Protein AF-B7ANH7-F1 (afdb_monomer_lite)

Radius of gyration: 17.54 Å; chains: 1; bounding box: 46×26×44 Å

Sequence (144 aa):
MNGEVIKFWIEEYLQAKTIQTHNNFFVRFENTVSGIKIYDCMIKMVKKMKEDNELDYRMFHALYEHKSIMVKRVEELMNQGLISSDEVLVSEAEEMEKISDICRMMVLKYNILPRDDMLEELERNLLELKDKEIIFLTKLRDKL

Organism: NCBI:txid483218

Foldseek 3Di:
DDVVVVVVVVVCVVVVPDPLPDQDPVHGSVPDDDDLCVLVVVLVQLVVCVPVQADDLVSLVVQLVVLVVVLVVVVVCCVVVVFPDDVPLSVLSVVLSVLSVVLSVLNVVCSVPNDPVSSVVSNVSSVVSSVSVVVSVVVVVVRD

pLDDT: mean 85.06, std 14.78, range [46.59, 98.62]

Structure (mmCIF, N/CA/C/O backbone):
data_AF-B7ANH7-F1
#
_entry.id   AF-B7ANH7-F1
#
loop_
_atom_site.group_PDB
_atom_site.id
_atom_site.type_symbol
_atom_site.label_atom_id
_atom_site.label_alt_id
_atom_site.label_comp_id
_atom_site.label_asym_id
_atom_site.label_entity_id
_atom_site.label_seq_id
_atom_site.pdbx_PDB_ins_code
_atom_site.Cartn_x
_atom_site.Cartn_y
_atom_site.Cartn_z
_atom_site.occupancy
_atom_site.B_iso_or_equiv
_atom_site.auth_seq_id
_atom_site.auth_comp_id
_atom_site.auth_asym_id
_atom_site.auth_atom_id
_atom_site.pdbx_PDB_model_num
ATOM 1 N N . MET A 1 1 ? -24.105 15.804 -19.018 1.00 53.94 1 MET A N 1
ATOM 2 C CA . MET A 1 1 ? -23.545 15.131 -17.826 1.00 53.94 1 MET A CA 1
ATOM 3 C C . MET A 1 1 ? -24.604 15.218 -16.733 1.00 53.94 1 MET A C 1
ATOM 5 O O . MET A 1 1 ? -25.057 16.323 -16.469 1.00 53.94 1 MET A O 1
ATOM 9 N N . ASN A 1 2 ? -25.118 14.088 -16.239 1.00 69.38 2 ASN A N 1
ATOM 10 C CA . ASN A 1 2 ? -26.318 14.055 -15.390 1.00 69.38 2 ASN A CA 1
ATOM 11 C C . ASN A 1 2 ? -25.975 14.482 -13.946 1.00 69.38 2 ASN A C 1
ATOM 13 O O . ASN A 1 2 ? -25.117 13.867 -13.317 1.00 69.38 2 ASN A O 1
ATOM 17 N N . GLY A 1 3 ? -26.618 15.539 -13.439 1.00 68.94 3 GLY A N 1
ATOM 18 C CA . GLY A 1 3 ? -26.343 16.102 -12.110 1.00 68.94 3 GLY A CA 1
ATOM 19 C C . GLY A 1 3 ? -26.627 15.137 -10.957 1.00 68.94 3 GLY A C 1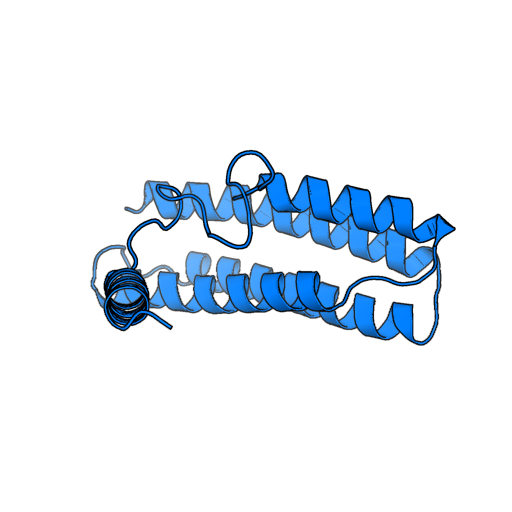
ATOM 20 O O . GLY A 1 3 ? -25.951 15.195 -9.933 1.00 68.94 3 GLY A O 1
ATOM 21 N N . GLU A 1 4 ? -27.549 14.191 -11.145 1.00 65.12 4 GLU A N 1
ATOM 22 C CA . GLU A 1 4 ? -27.843 13.157 -10.146 1.00 65.12 4 GLU A CA 1
ATOM 23 C C . GLU A 1 4 ? -26.668 12.199 -9.935 1.00 65.12 4 GLU A C 1
ATOM 25 O O . GLU A 1 4 ? -26.388 11.800 -8.809 1.00 65.12 4 GLU A O 1
ATOM 30 N N . VAL A 1 5 ? -25.916 11.900 -11.000 1.00 58.41 5 VAL A N 1
ATOM 31 C CA . VAL A 1 5 ? -24.729 11.038 -10.925 1.00 58.41 5 VAL A CA 1
ATOM 32 C C . VAL A 1 5 ? -23.632 11.719 -10.108 1.00 58.41 5 VAL A C 1
ATOM 34 O O . VAL A 1 5 ? -22.997 11.082 -9.278 1.00 58.41 5 VAL A O 1
ATOM 37 N N . ILE A 1 6 ? -23.433 13.026 -10.293 1.00 64.25 6 ILE A N 1
ATOM 38 C CA . ILE A 1 6 ? -22.434 13.797 -9.535 1.00 64.25 6 ILE A CA 1
ATOM 39 C C . ILE A 1 6 ? -22.807 13.844 -8.050 1.00 64.25 6 ILE A C 1
ATOM 41 O O . ILE A 1 6 ? -21.950 13.621 -7.198 1.00 64.25 6 ILE A O 1
ATOM 45 N N . LYS A 1 7 ? -24.085 14.090 -7.739 1.00 66.62 7 LYS A N 1
ATOM 46 C CA . LYS A 1 7 ? -24.579 14.119 -6.359 1.00 66.62 7 LYS A CA 1
ATOM 47 C C . LYS A 1 7 ? -24.407 12.764 -5.666 1.00 66.62 7 LYS A C 1
ATOM 49 O O . LYS A 1 7 ? -23.910 12.730 -4.547 1.00 66.62 7 LYS A O 1
ATOM 54 N N . PHE A 1 8 ? -24.724 11.673 -6.364 1.00 71.88 8 PHE A N 1
ATOM 55 C CA . PHE A 1 8 ? -24.503 10.309 -5.884 1.00 71.88 8 PHE A CA 1
ATOM 56 C C . PHE A 1 8 ? -23.033 10.061 -5.509 1.00 71.88 8 PHE A C 1
ATOM 58 O O . PHE A 1 8 ? -22.752 9.625 -4.398 1.00 71.88 8 PHE A O 1
ATOM 65 N N . TRP A 1 9 ? -22.080 10.410 -6.382 1.00 55.25 9 TRP A N 1
ATOM 66 C CA . TRP A 1 9 ? -20.653 10.209 -6.093 1.00 55.25 9 TRP A CA 1
ATOM 67 C C . TRP A 1 9 ? -20.151 11.045 -4.911 1.00 55.25 9 TRP A C 1
ATOM 69 O O . TRP A 1 9 ? -19.315 10.571 -4.144 1.00 55.25 9 TRP A O 1
ATOM 79 N N . ILE A 1 10 ? -20.664 12.268 -4.741 1.00 64.44 10 ILE A N 1
ATOM 80 C CA . ILE A 1 10 ? -20.334 13.121 -3.590 1.00 64.44 10 ILE A CA 1
ATOM 81 C C . ILE A 1 10 ? -20.897 12.522 -2.295 1.00 64.44 10 ILE A C 1
ATOM 83 O O . ILE A 1 10 ? -20.194 12.495 -1.289 1.00 64.44 10 ILE A O 1
ATOM 87 N N . GLU A 1 11 ? -22.133 12.022 -2.305 1.00 66.62 11 GLU A N 1
ATOM 88 C CA . GLU A 1 11 ? -22.762 11.409 -1.128 1.00 66.62 11 GLU A CA 1
ATOM 89 C C . GLU A 1 11 ? -22.072 10.104 -0.715 1.00 66.62 11 GLU A C 1
ATOM 91 O O . GLU A 1 11 ? -21.786 9.921 0.468 1.00 66.62 11 GLU A O 1
ATOM 96 N N . GLU A 1 12 ? -21.725 9.237 -1.667 1.00 63.59 12 GLU A N 1
ATOM 97 C CA . GLU A 1 12 ? -20.989 7.997 -1.387 1.00 63.59 12 GLU A CA 1
ATOM 98 C C . GLU A 1 12 ? -19.580 8.283 -0.844 1.00 63.59 12 GLU A C 1
ATOM 100 O O . GLU A 1 12 ? -19.133 7.624 0.099 1.00 63.59 12 GLU A O 1
ATOM 105 N N . TYR A 1 13 ? -18.909 9.311 -1.380 1.00 59.91 13 TYR A N 1
ATOM 106 C CA . TYR A 1 13 ? -17.612 9.773 -0.883 1.00 59.91 13 TYR A CA 1
ATOM 107 C C . TYR A 1 13 ? -17.711 10.336 0.543 1.00 59.91 13 TYR A C 1
ATOM 109 O O . TYR A 1 13 ? -16.923 9.955 1.407 1.00 59.91 13 TYR A O 1
ATOM 117 N N . LEU A 1 14 ? -18.700 11.197 0.814 1.00 56.19 14 LEU A N 1
ATOM 118 C CA . LEU A 1 14 ? -18.937 11.782 2.141 1.00 56.19 14 LEU A CA 1
ATOM 119 C C . LEU A 1 14 ? -19.305 10.732 3.195 1.00 56.19 14 LEU A C 1
ATOM 121 O O . LEU A 1 14 ? -18.962 10.893 4.362 1.00 56.19 14 LEU A O 1
ATOM 125 N N . GLN A 1 15 ? -20.011 9.672 2.799 1.00 64.50 15 GLN A N 1
ATOM 126 C CA . GLN A 1 15 ? -20.487 8.629 3.711 1.00 64.50 15 GLN A CA 1
ATOM 127 C C . GLN A 1 15 ? -19.526 7.442 3.829 1.00 64.50 15 GLN A C 1
ATOM 129 O O . GLN A 1 15 ? -19.839 6.487 4.538 1.00 64.50 15 GLN A O 1
ATOM 134 N N . ALA A 1 16 ? -18.382 7.483 3.133 1.00 46.59 16 ALA A N 1
ATOM 135 C CA . ALA A 1 16 ? -17.405 6.397 3.071 1.00 46.59 16 ALA A CA 1
ATOM 136 C C . ALA A 1 16 ? -18.045 5.021 2.783 1.00 46.59 16 ALA A C 1
ATOM 138 O O . ALA A 1 16 ? -17.580 3.984 3.264 1.00 46.59 16 ALA A O 1
ATOM 139 N N . LYS A 1 17 ? -19.137 5.007 2.010 1.00 52.62 17 LYS A N 1
ATOM 140 C CA . LYS A 1 17 ? -19.850 3.780 1.659 1.00 52.62 17 LYS A CA 1
ATOM 141 C C . LYS A 1 17 ? -19.028 2.978 0.657 1.00 52.62 17 LYS A C 1
ATOM 143 O O . LYS A 1 17 ? -18.311 3.522 -0.182 1.00 52.62 17 LYS A O 1
ATOM 148 N N . THR A 1 18 ? -19.084 1.652 0.782 1.00 53.22 18 THR A N 1
ATOM 149 C CA . THR A 1 18 ? -18.334 0.757 -0.104 1.00 53.22 18 THR A CA 1
ATOM 150 C C . THR A 1 18 ? -18.814 0.927 -1.540 1.00 53.22 18 THR A C 1
ATOM 152 O O . THR A 1 18 ? -19.945 0.610 -1.885 1.00 53.22 18 THR A O 1
ATOM 155 N N . ILE A 1 19 ? -17.892 1.356 -2.393 1.00 52.88 19 ILE A N 1
ATOM 156 C CA . ILE A 1 19 ? -18.110 1.610 -3.820 1.00 52.88 19 ILE A CA 1
ATOM 157 C C . ILE A 1 19 ? -18.199 0.314 -4.653 1.00 52.88 19 ILE A C 1
ATOM 159 O O . ILE A 1 19 ? -18.424 0.356 -5.860 1.00 52.88 19 ILE A O 1
ATOM 163 N N . GLN A 1 20 ? -18.001 -0.855 -4.028 1.00 54.00 20 GLN A N 1
ATOM 164 C CA . GLN A 1 20 ? -17.934 -2.164 -4.696 1.00 54.00 20 GLN A CA 1
ATOM 165 C C . GLN A 1 20 ? -19.304 -2.740 -5.097 1.00 54.00 20 GLN A C 1
ATOM 167 O O . GLN A 1 20 ? -19.363 -3.840 -5.636 1.00 54.00 20 GLN A O 1
ATOM 172 N N . THR A 1 21 ? -20.410 -2.036 -4.856 1.00 52.88 21 THR A N 1
ATOM 173 C CA . THR A 1 21 ? -21.760 -2.517 -5.201 1.00 52.88 21 THR A CA 1
ATOM 174 C C . THR A 1 21 ? -22.218 -2.121 -6.605 1.00 52.88 21 THR A C 1
ATOM 176 O O . THR A 1 21 ? -23.231 -2.642 -7.076 1.00 52.88 21 THR A O 1
ATOM 179 N N . HIS A 1 22 ? -21.499 -1.231 -7.300 1.00 53.72 22 HIS A N 1
ATOM 180 C CA . HIS A 1 22 ? -21.950 -0.677 -8.578 1.00 53.72 22 HIS A CA 1
ATOM 181 C C . HIS A 1 22 ? -20.860 -0.714 -9.654 1.00 53.72 22 HIS A C 1
ATOM 183 O O . HIS A 1 22 ? -19.737 -0.260 -9.448 1.00 53.72 22 HIS A O 1
ATOM 189 N N . ASN A 1 23 ? -21.212 -1.230 -10.837 1.00 51.41 23 ASN A N 1
ATOM 190 C CA . ASN A 1 23 ? -20.380 -1.106 -12.032 1.00 51.41 23 ASN A CA 1
ATOM 191 C C . ASN A 1 23 ? -20.120 0.380 -12.311 1.00 51.41 23 ASN A C 1
ATOM 193 O O . ASN A 1 23 ? -21.058 1.148 -12.528 1.00 51.41 23 ASN A O 1
ATOM 197 N N . ASN A 1 24 ? -18.851 0.783 -12.332 1.00 54.81 24 ASN A N 1
ATOM 198 C CA . ASN A 1 24 ? -18.480 2.110 -12.797 1.00 54.81 24 ASN A CA 1
ATOM 199 C C . ASN A 1 24 ? -18.652 2.141 -14.326 1.00 54.81 24 ASN A C 1
ATOM 201 O O . ASN A 1 24 ? -18.264 1.196 -15.012 1.00 54.81 24 ASN A O 1
ATOM 205 N N . PHE A 1 25 ? -19.205 3.225 -14.878 1.00 55.00 25 PHE A N 1
ATOM 206 C CA . PHE A 1 25 ? -19.332 3.420 -16.329 1.00 55.00 25 PHE A CA 1
ATOM 207 C C . PHE A 1 25 ? -18.006 3.182 -17.076 1.00 55.00 25 PHE A C 1
ATOM 209 O O . PHE A 1 25 ? -18.006 2.686 -18.200 1.00 55.00 25 PHE A O 1
ATOM 216 N N . PHE A 1 26 ? -16.879 3.496 -16.433 1.00 55.78 26 PHE A N 1
ATOM 217 C CA . PHE A 1 26 ? -15.543 3.358 -17.006 1.00 55.78 26 PHE A CA 1
ATOM 218 C C . PHE A 1 26 ? -14.892 1.990 -16.764 1.00 55.78 26 PHE A C 1
ATOM 220 O O . PHE A 1 26 ? -13.965 1.632 -17.487 1.00 55.78 26 PHE A O 1
ATOM 227 N N . VAL A 1 27 ? -15.346 1.219 -15.769 1.00 57.53 27 VAL A N 1
ATOM 228 C CA . VAL A 1 27 ? -14.707 -0.047 -15.383 1.00 57.53 27 VAL A CA 1
ATOM 229 C C . VAL A 1 27 ? -15.760 -1.054 -14.929 1.00 57.53 27 VAL A C 1
ATOM 231 O O . VAL A 1 27 ? -16.420 -0.871 -13.905 1.00 57.53 27 VAL A O 1
ATOM 234 N N . ARG A 1 28 ? -15.888 -2.156 -15.678 1.00 59.59 28 ARG A N 1
ATOM 235 C CA . ARG A 1 28 ? -16.695 -3.305 -15.248 1.00 59.59 28 ARG A CA 1
ATOM 236 C C . ARG A 1 28 ? -16.054 -3.928 -14.017 1.00 59.59 28 ARG A C 1
ATOM 238 O O . ARG A 1 28 ? -14.880 -4.292 -14.065 1.00 59.59 28 ARG A O 1
ATOM 245 N N . PHE A 1 29 ? -16.838 -4.092 -12.957 1.00 61.62 29 PHE A N 1
ATOM 246 C CA . PHE A 1 29 ? -16.385 -4.644 -11.680 1.00 61.62 29 PHE A CA 1
ATOM 247 C C . PHE A 1 29 ? -15.710 -6.014 -11.842 1.00 61.62 29 PHE A C 1
ATOM 249 O O . PHE A 1 29 ? -14.689 -6.289 -11.216 1.00 61.62 29 PHE A O 1
ATOM 256 N N . GLU A 1 30 ? -16.230 -6.826 -12.763 1.00 66.75 30 GLU A N 1
ATOM 257 C CA . GLU A 1 30 ? -15.739 -8.163 -13.122 1.00 66.75 30 GLU A CA 1
ATOM 258 C C . GLU A 1 30 ? -14.251 -8.184 -13.520 1.00 66.75 30 GLU A C 1
ATOM 260 O O . GLU A 1 30 ? -13.584 -9.201 -13.357 1.00 66.75 30 GLU A O 1
ATOM 265 N N . ASN A 1 31 ? -13.720 -7.054 -14.000 1.00 71.06 31 ASN A N 1
ATOM 266 C CA . ASN A 1 31 ? -12.331 -6.916 -14.441 1.00 71.06 31 ASN A CA 1
ATOM 267 C C . ASN A 1 31 ? -11.443 -6.184 -13.424 1.00 71.06 31 ASN A C 1
ATOM 269 O O . ASN A 1 31 ? -10.330 -5.780 -13.761 1.00 71.06 31 ASN A O 1
ATOM 273 N N . THR A 1 32 ? -11.925 -5.972 -12.199 1.00 72.50 32 THR A N 1
ATOM 274 C CA . THR A 1 32 ? -11.177 -5.259 -11.159 1.00 72.50 32 THR A CA 1
ATOM 275 C C . THR A 1 32 ? -10.602 -6.201 -10.118 1.00 72.50 32 THR A C 1
ATOM 277 O O . THR A 1 32 ? -11.162 -7.247 -9.797 1.00 72.50 32 THR A O 1
ATOM 280 N N . VAL A 1 33 ? -9.459 -5.803 -9.567 1.00 78.06 33 VAL A N 1
ATOM 281 C CA . VAL A 1 33 ? -8.832 -6.463 -8.424 1.00 78.06 33 VAL A CA 1
ATOM 282 C C . VAL A 1 33 ? -8.814 -5.470 -7.270 1.00 78.06 33 VAL A C 1
ATOM 284 O O . VAL A 1 33 ? -8.607 -4.277 -7.472 1.00 78.06 33 VAL A O 1
ATOM 287 N N . SER A 1 34 ? -9.098 -5.940 -6.058 1.00 77.88 34 SER A N 1
ATOM 288 C CA . SER A 1 34 ? -9.225 -5.100 -4.861 1.00 77.88 34 SER A CA 1
ATOM 289 C C . SER A 1 34 ? -8.624 -5.778 -3.631 1.00 77.88 34 SER A C 1
ATOM 291 O O . SER A 1 34 ? -8.428 -6.998 -3.608 1.00 77.88 34 SER A O 1
ATOM 293 N N . GLY A 1 35 ? -8.351 -4.977 -2.600 1.00 83.88 35 GLY A N 1
ATOM 294 C CA . GLY A 1 35 ? -7.749 -5.435 -1.347 1.00 83.88 35 GLY A CA 1
ATOM 295 C C . GLY A 1 35 ? -6.337 -5.989 -1.548 1.00 83.88 35 GLY A C 1
ATOM 296 O O . GLY A 1 35 ? -5.622 -5.578 -2.454 1.00 83.88 35 GLY A O 1
ATOM 297 N N . ILE A 1 36 ? -5.947 -6.982 -0.748 1.00 89.50 36 ILE A N 1
ATOM 298 C CA . ILE A 1 36 ? -4.589 -7.563 -0.755 1.00 89.50 36 ILE A CA 1
ATOM 299 C C . ILE A 1 36 ? -4.186 -8.176 -2.112 1.00 89.50 36 ILE A C 1
ATOM 301 O O . ILE A 1 36 ? -3.003 -8.315 -2.416 1.00 89.50 36 ILE A O 1
ATOM 305 N N . LYS A 1 37 ? -5.145 -8.514 -2.979 1.00 87.69 37 LYS A N 1
ATOM 306 C CA . LYS A 1 37 ? -4.845 -9.075 -4.306 1.00 87.69 37 LYS A CA 1
ATOM 307 C C . LYS A 1 37 ? -4.206 -8.060 -5.263 1.00 87.69 37 LYS A C 1
ATOM 309 O O . LYS A 1 37 ? -3.636 -8.479 -6.268 1.00 87.69 37 LYS A O 1
ATOM 314 N N . ILE A 1 38 ? -4.261 -6.753 -4.972 1.00 90.88 38 ILE A N 1
ATOM 315 C CA . ILE A 1 38 ? -3.627 -5.734 -5.828 1.00 90.88 38 ILE A CA 1
ATOM 316 C C . ILE A 1 38 ? -2.112 -5.939 -5.928 1.00 90.88 38 ILE A C 1
ATOM 318 O O . ILE A 1 38 ? -1.550 -5.760 -7.005 1.00 90.88 38 ILE A O 1
ATOM 322 N N . TYR A 1 39 ? -1.462 -6.394 -4.851 1.00 94.12 39 TYR A N 1
ATOM 323 C CA . TYR A 1 39 ? -0.019 -6.635 -4.841 1.00 94.12 39 TYR A CA 1
ATOM 324 C C . TYR A 1 39 ? 0.377 -7.710 -5.848 1.00 94.12 39 TYR A C 1
ATOM 326 O O . TYR A 1 39 ? 1.377 -7.557 -6.540 1.00 94.12 39 TYR A O 1
ATOM 334 N N . ASP A 1 40 ? -0.442 -8.753 -6.013 1.00 92.69 40 ASP A N 1
ATOM 335 C CA . ASP A 1 40 ? -0.178 -9.809 -6.994 1.00 92.69 40 ASP A CA 1
ATOM 336 C C . ASP A 1 40 ? -0.223 -9.260 -8.426 1.00 92.69 40 ASP A C 1
ATOM 338 O O . ASP A 1 40 ? 0.575 -9.656 -9.276 1.00 92.69 40 ASP A O 1
ATOM 342 N N . CYS A 1 41 ? -1.135 -8.323 -8.702 1.00 91.56 41 CYS A N 1
ATOM 343 C CA . CYS A 1 41 ? -1.203 -7.624 -9.984 1.00 91.56 41 CYS A CA 1
ATOM 344 C C . CYS A 1 41 ? 0.000 -6.699 -10.195 1.00 91.56 41 CYS A C 1
ATOM 346 O O . CYS A 1 41 ? 0.596 -6.722 -11.271 1.00 91.56 41 CYS A O 1
ATOM 348 N N . MET A 1 42 ? 0.392 -5.935 -9.173 1.00 93.81 42 MET A N 1
ATOM 349 C CA . MET A 1 42 ? 1.549 -5.039 -9.245 1.00 93.81 42 MET A CA 1
ATOM 350 C C . MET A 1 42 ? 2.854 -5.815 -9.448 1.00 93.81 42 MET A C 1
ATOM 352 O O . MET A 1 42 ? 3.642 -5.460 -10.317 1.00 93.81 42 MET A O 1
ATOM 356 N N . ILE A 1 43 ? 3.055 -6.925 -8.733 1.00 94.81 43 ILE A N 1
ATOM 357 C CA . ILE A 1 43 ? 4.231 -7.792 -8.892 1.00 94.81 43 ILE A CA 1
ATOM 358 C C . ILE A 1 43 ? 4.266 -8.412 -10.293 1.00 94.81 43 ILE A C 1
ATOM 360 O O . ILE A 1 43 ? 5.315 -8.432 -10.935 1.00 94.81 43 ILE A O 1
ATOM 364 N N . LYS A 1 44 ? 3.123 -8.887 -10.812 1.00 92.25 44 LYS A N 1
ATOM 365 C CA . LYS A 1 44 ? 3.036 -9.393 -12.194 1.00 92.25 44 LYS A CA 1
ATOM 366 C C . LYS A 1 44 ? 3.411 -8.325 -13.217 1.00 92.25 44 LYS A C 1
ATOM 368 O O . LYS A 1 44 ? 4.112 -8.639 -14.176 1.00 92.25 44 LYS A O 1
ATOM 373 N N . MET A 1 45 ? 2.973 -7.084 -13.010 1.00 90.31 45 MET A N 1
ATOM 374 C CA . MET A 1 45 ? 3.373 -5.963 -13.855 1.00 90.31 45 MET A CA 1
ATOM 375 C C . MET A 1 45 ? 4.883 -5.735 -13.774 1.00 90.31 45 MET A C 1
ATOM 377 O O . MET A 1 45 ? 5.531 -5.763 -14.811 1.00 90.31 45 MET A O 1
ATOM 381 N N . VAL A 1 46 ? 5.458 -5.590 -12.574 1.00 92.38 46 VAL A N 1
ATOM 382 C CA . VAL A 1 46 ? 6.909 -5.389 -12.387 1.00 92.38 46 VAL A CA 1
ATOM 383 C C . VAL A 1 46 ? 7.722 -6.473 -13.102 1.00 92.38 46 VAL A C 1
ATOM 385 O O . VAL A 1 46 ? 8.688 -6.159 -13.792 1.00 92.38 46 VAL A O 1
ATOM 388 N N . LYS A 1 47 ? 7.286 -7.737 -13.028 1.00 89.94 47 LYS A N 1
ATOM 389 C CA . LYS A 1 47 ? 7.923 -8.856 -13.742 1.00 89.94 47 LYS A CA 1
ATOM 390 C C . LYS A 1 47 ? 7.848 -8.729 -15.256 1.00 89.94 47 LYS A C 1
ATOM 392 O O . LYS A 1 47 ? 8.847 -8.975 -15.920 1.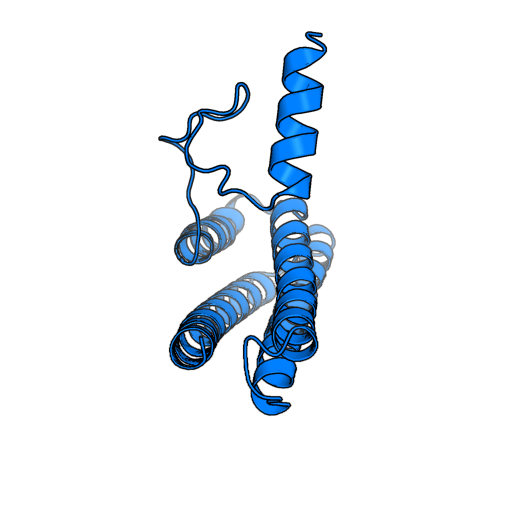00 89.94 47 LYS A O 1
ATOM 397 N N . LYS A 1 48 ? 6.689 -8.344 -15.795 1.00 86.81 48 LYS A N 1
ATOM 398 C CA . LYS A 1 48 ? 6.506 -8.147 -17.238 1.00 86.81 48 LYS A CA 1
ATOM 399 C C . LYS A 1 48 ? 7.375 -7.001 -17.769 1.00 86.81 48 LYS A C 1
ATOM 401 O O . LYS A 1 48 ? 7.857 -7.046 -18.891 1.00 86.81 48 LYS A O 1
ATOM 406 N N . MET A 1 49 ? 7.617 -5.982 -16.951 1.00 80.31 49 MET A N 1
ATOM 407 C CA . MET A 1 49 ? 8.302 -4.759 -17.384 1.00 80.31 49 MET A CA 1
ATOM 408 C C . MET A 1 49 ? 9.816 -4.945 -17.537 1.00 80.31 49 MET A C 1
ATOM 410 O O . MET A 1 49 ? 10.453 -4.098 -18.154 1.00 80.31 49 MET A O 1
ATOM 414 N N . LYS A 1 50 ? 10.365 -6.091 -17.096 1.00 72.56 50 LYS A N 1
ATOM 415 C CA . LYS A 1 50 ? 11.705 -6.555 -17.496 1.00 72.56 50 LYS A CA 1
ATOM 416 C C . LYS A 1 50 ? 11.865 -6.650 -19.024 1.00 72.56 50 LYS A C 1
ATOM 418 O O . LYS A 1 50 ? 12.986 -6.622 -19.512 1.00 72.56 50 LYS A O 1
ATOM 423 N N . GLU A 1 51 ? 10.763 -6.766 -19.769 1.00 73.38 51 GLU A N 1
ATOM 424 C CA . GLU A 1 51 ? 10.761 -6.866 -21.234 1.00 73.38 51 GLU A CA 1
ATOM 425 C C . GLU A 1 51 ? 10.460 -5.517 -21.923 1.00 73.38 51 GLU A C 1
ATOM 427 O O . GLU A 1 51 ? 11.037 -5.220 -22.967 1.00 73.38 51 GLU A O 1
ATOM 432 N N . ASP A 1 52 ? 9.599 -4.685 -21.321 1.00 74.19 52 ASP A N 1
ATOM 433 C CA . ASP A 1 52 ? 8.991 -3.494 -21.948 1.00 74.19 52 ASP A CA 1
ATOM 434 C C . ASP A 1 52 ? 9.595 -2.136 -21.480 1.00 74.19 52 ASP A C 1
ATOM 436 O O . ASP A 1 52 ? 9.294 -1.100 -22.067 1.00 74.19 52 ASP A O 1
ATOM 440 N N . ASN A 1 53 ? 10.464 -2.120 -20.454 1.00 72.31 53 ASN A N 1
ATOM 441 C CA . ASN A 1 53 ? 11.279 -0.978 -19.976 1.00 72.31 53 ASN A CA 1
ATOM 442 C C . ASN A 1 53 ? 10.576 0.298 -19.441 1.00 72.31 53 ASN A C 1
ATOM 444 O O . ASN A 1 53 ? 11.264 1.286 -19.181 1.00 72.31 53 ASN A O 1
ATOM 448 N N . GLU A 1 54 ? 9.262 0.321 -19.197 1.00 80.88 54 GLU A N 1
ATOM 449 C CA . GLU A 1 54 ? 8.596 1.509 -18.617 1.00 80.88 54 GLU A CA 1
ATOM 450 C C . GLU A 1 54 ? 7.490 1.160 -17.616 1.00 80.88 54 GLU A C 1
ATOM 452 O O . GLU A 1 54 ? 6.453 0.636 -17.993 1.00 80.88 54 GLU A O 1
ATOM 457 N N . LEU A 1 55 ? 7.644 1.523 -16.343 1.00 89.69 55 LEU A N 1
ATOM 458 C CA . LEU A 1 55 ? 6.618 1.291 -15.323 1.00 89.69 55 LEU A CA 1
ATOM 459 C C . LEU A 1 55 ? 5.619 2.452 -15.235 1.00 89.69 55 LEU A C 1
ATOM 461 O O . LEU A 1 55 ? 6.002 3.617 -15.138 1.00 89.69 55 LEU A O 1
ATOM 465 N N . ASP A 1 56 ? 4.323 2.153 -15.134 1.00 89.31 56 ASP A N 1
ATOM 466 C CA . ASP A 1 56 ? 3.320 3.188 -14.862 1.00 89.31 56 ASP A CA 1
ATOM 467 C C . ASP A 1 56 ? 3.421 3.684 -13.410 1.00 89.31 56 ASP A C 1
ATOM 469 O O . ASP A 1 56 ? 2.964 3.037 -12.463 1.00 89.31 56 ASP A O 1
ATOM 473 N N . TYR A 1 57 ? 3.988 4.878 -13.247 1.00 92.19 57 TYR A N 1
ATOM 474 C CA . TYR A 1 57 ? 4.154 5.552 -11.960 1.00 92.19 57 TYR A CA 1
ATOM 475 C C . TYR A 1 57 ? 2.840 5.744 -11.189 1.00 92.19 57 TYR A C 1
ATOM 477 O O . TYR A 1 57 ? 2.829 5.686 -9.956 1.00 92.19 57 TYR A O 1
ATOM 485 N N . ARG A 1 58 ? 1.717 5.958 -11.888 1.00 92.75 58 ARG A N 1
ATOM 486 C CA . ARG A 1 58 ? 0.445 6.360 -11.261 1.00 92.75 58 ARG A CA 1
ATOM 487 C C . ARG A 1 58 ? -0.080 5.295 -10.308 1.00 92.75 58 ARG A C 1
ATOM 489 O O . ARG A 1 58 ? -0.632 5.637 -9.268 1.00 92.75 58 ARG A O 1
ATOM 496 N N . MET A 1 59 ? 0.132 4.018 -10.624 1.00 91.69 59 MET A N 1
ATOM 497 C CA . MET A 1 59 ? -0.283 2.916 -9.753 1.00 91.69 59 MET A CA 1
ATOM 498 C C . MET A 1 59 ? 0.467 2.915 -8.420 1.00 91.69 59 MET A C 1
ATOM 500 O O . MET A 1 59 ? -0.135 2.691 -7.373 1.00 91.69 59 MET A O 1
ATOM 504 N N . PHE A 1 60 ? 1.765 3.215 -8.439 1.00 96.19 60 PHE A N 1
ATOM 505 C CA . PHE A 1 60 ? 2.570 3.290 -7.220 1.00 96.19 60 PHE A CA 1
ATOM 506 C C . PHE A 1 60 ? 2.275 4.558 -6.421 1.00 96.19 60 PHE A C 1
ATOM 508 O O . PHE A 1 60 ? 2.279 4.521 -5.193 1.00 96.19 60 PHE A O 1
ATOM 515 N N . HIS A 1 61 ? 1.960 5.665 -7.098 1.00 97.06 61 HIS A N 1
ATOM 516 C CA . HIS A 1 61 ? 1.497 6.875 -6.426 1.00 97.06 61 HIS A CA 1
ATOM 517 C C . HIS A 1 61 ? 0.161 6.654 -5.705 1.00 97.06 61 HIS A C 1
ATOM 519 O O . HIS A 1 61 ? 0.042 6.998 -4.534 1.00 97.06 61 HIS A O 1
ATOM 525 N N . ALA A 1 62 ? -0.802 6.004 -6.364 1.00 95.06 62 ALA A N 1
ATOM 526 C CA . ALA A 1 62 ? -2.084 5.661 -5.754 1.00 95.06 62 ALA A CA 1
ATOM 527 C C . ALA A 1 62 ? -1.924 4.699 -4.562 1.00 95.06 62 ALA A C 1
ATOM 529 O O . ALA A 1 62 ? -2.624 4.837 -3.559 1.00 95.06 62 ALA A O 1
ATOM 530 N N . LEU A 1 63 ? -0.984 3.744 -4.639 1.00 96.25 63 LEU A N 1
ATOM 531 C CA . LEU A 1 63 ? -0.647 2.882 -3.503 1.00 96.25 63 LEU A CA 1
ATOM 532 C C . LEU A 1 63 ? -0.125 3.705 -2.317 1.00 96.25 63 LEU A C 1
ATOM 534 O O . LEU A 1 63 ? -0.568 3.479 -1.194 1.00 96.25 63 LEU A O 1
ATOM 538 N N . TYR A 1 64 ? 0.763 4.669 -2.567 1.00 98.38 64 TYR A N 1
ATOM 539 C CA . TYR A 1 64 ? 1.254 5.584 -1.537 1.00 98.38 64 TYR A CA 1
ATOM 540 C C . TYR A 1 64 ? 0.124 6.394 -0.894 1.00 98.38 64 TYR A C 1
ATOM 542 O O . TYR A 1 64 ? -0.037 6.352 0.323 1.00 98.38 64 TYR A O 1
ATOM 550 N N . GLU A 1 65 ? -0.721 7.049 -1.694 1.00 97.88 65 GLU A N 1
ATOM 551 C CA . GLU A 1 65 ? -1.851 7.829 -1.173 1.00 97.88 65 GLU A CA 1
ATOM 552 C C . GLU A 1 65 ? -2.794 6.967 -0.325 1.00 97.88 65 GLU A C 1
ATOM 554 O O . GLU A 1 65 ? -3.257 7.391 0.735 1.00 97.88 65 GLU A O 1
ATOM 559 N N . HIS A 1 66 ? -3.041 5.727 -0.754 1.00 95.56 66 HIS A N 1
ATOM 560 C CA . HIS A 1 66 ? -3.838 4.775 0.009 1.00 95.56 66 HIS A CA 1
ATOM 561 C C . HIS A 1 66 ? -3.230 4.482 1.390 1.00 95.56 66 HIS A C 1
ATOM 563 O O . HIS A 1 66 ? -3.968 4.398 2.375 1.00 95.56 66 HIS A O 1
ATOM 569 N N . LYS A 1 67 ? -1.901 4.361 1.497 1.00 97.12 67 LYS A N 1
ATOM 570 C CA . LYS A 1 67 ? -1.221 4.160 2.785 1.00 97.12 67 LYS A CA 1
ATOM 571 C C . LYS A 1 67 ? -1.214 5.412 3.652 1.00 97.12 67 LYS A C 1
ATOM 573 O O . LYS A 1 67 ? -1.529 5.303 4.832 1.00 97.12 67 LYS A O 1
ATOM 578 N N . SER A 1 68 ? -1.006 6.593 3.077 1.00 97.50 68 SER A N 1
ATOM 579 C CA . SER A 1 68 ? -1.157 7.859 3.808 1.00 97.50 68 SER A CA 1
ATOM 580 C C . SER A 1 68 ? -2.570 8.028 4.382 1.00 97.50 68 SER A C 1
ATOM 582 O O . SER A 1 68 ? -2.754 8.519 5.493 1.00 97.50 68 SER A O 1
ATOM 584 N N . ILE A 1 69 ? -3.600 7.604 3.641 1.00 95.56 69 ILE A N 1
ATOM 585 C CA . ILE A 1 69 ? -4.985 7.599 4.133 1.00 95.56 69 ILE A CA 1
ATOM 586 C C . ILE A 1 69 ? -5.168 6.563 5.249 1.00 95.56 69 ILE A C 1
ATOM 588 O O . ILE A 1 69 ? -5.918 6.813 6.191 1.00 95.56 69 ILE A O 1
ATOM 592 N N . MET A 1 70 ? -4.505 5.408 5.164 1.00 92.56 70 MET A N 1
ATOM 593 C CA . MET A 1 70 ? -4.575 4.364 6.187 1.00 92.56 70 MET A CA 1
ATOM 594 C C . MET A 1 70 ? -4.049 4.847 7.543 1.00 92.56 70 MET A C 1
ATOM 596 O O . MET A 1 70 ? -4.722 4.602 8.539 1.00 92.56 70 MET A O 1
ATOM 600 N N . VAL A 1 71 ? -2.935 5.588 7.574 1.00 96.75 71 VAL A N 1
ATOM 601 C CA . VAL A 1 71 ? -2.412 6.224 8.801 1.00 96.75 71 VAL A CA 1
ATOM 602 C C . VAL A 1 71 ? -3.480 7.115 9.437 1.00 96.75 71 VAL A C 1
ATOM 604 O O . VAL A 1 71 ? -3.922 6.859 10.555 1.00 96.75 71 VAL A O 1
ATOM 607 N N . LYS A 1 72 ? -4.009 8.072 8.663 1.00 94.62 72 LYS A N 1
ATOM 608 C CA . LYS A 1 72 ? -5.043 9.013 9.129 1.00 94.62 72 LYS A CA 1
ATOM 609 C C . LYS A 1 72 ? -6.302 8.313 9.635 1.00 94.62 72 LYS A C 1
ATOM 611 O O . LYS A 1 72 ? -6.947 8.780 10.566 1.00 94.62 72 LYS A O 1
ATOM 616 N N . ARG A 1 73 ? -6.683 7.193 9.013 1.00 90.88 73 ARG A N 1
ATOM 617 C CA . ARG A 1 73 ? -7.844 6.402 9.442 1.00 90.88 73 ARG A CA 1
ATOM 618 C C . ARG A 1 73 ? -7.623 5.754 10.803 1.00 90.88 73 ARG A C 1
ATOM 620 O O . ARG A 1 73 ? -8.558 5.739 11.590 1.00 90.88 73 ARG A O 1
ATOM 627 N N . VAL A 1 74 ? -6.433 5.223 11.082 1.00 90.62 74 VAL A N 1
ATOM 628 C CA . VAL A 1 74 ? -6.119 4.643 12.400 1.00 90.62 74 VAL A CA 1
ATOM 629 C C . VAL A 1 74 ? -6.205 5.708 13.484 1.00 90.62 74 VAL A C 1
ATOM 631 O O . VAL A 1 74 ? -6.877 5.493 14.491 1.00 90.62 74 VAL A O 1
ATOM 634 N N . GLU A 1 75 ? -5.580 6.861 13.250 1.00 92.62 75 GLU A N 1
ATOM 635 C CA . GLU A 1 75 ? -5.627 8.002 14.169 1.00 92.62 75 GLU A CA 1
ATOM 636 C C . GLU A 1 75 ? -7.071 8.444 14.424 1.00 92.62 75 GLU A C 1
ATOM 638 O O . GLU A 1 75 ? -7.476 8.655 15.564 1.00 92.62 75 GLU A O 1
ATOM 643 N N . GLU A 1 76 ? -7.888 8.515 13.373 1.00 90.06 76 GLU A N 1
ATOM 644 C CA . GLU A 1 76 ? -9.285 8.917 13.497 1.00 90.06 76 GLU A CA 1
ATOM 645 C C . GLU A 1 76 ? -10.133 7.892 14.267 1.00 90.06 76 GLU A C 1
ATOM 647 O O . GLU A 1 76 ? -10.963 8.276 15.091 1.00 90.06 76 GLU A O 1
ATOM 652 N N . LEU A 1 77 ? -9.899 6.588 14.074 1.00 85.06 77 LEU A N 1
ATOM 653 C CA . LEU A 1 77 ? -10.555 5.543 14.870 1.00 85.06 77 LEU A CA 1
ATOM 654 C C . LEU A 1 77 ? -10.216 5.675 16.365 1.00 85.06 77 LEU A C 1
ATOM 656 O O . LEU A 1 77 ? -11.087 5.452 17.209 1.00 85.06 77 LEU A O 1
ATOM 660 N N . MET A 1 78 ? -8.982 6.067 16.697 1.00 90.94 78 MET A N 1
ATOM 661 C CA . MET A 1 78 ? -8.570 6.353 18.078 1.00 90.94 78 MET A CA 1
ATOM 662 C C . MET A 1 78 ? -9.231 7.626 18.612 1.00 90.94 78 MET A C 1
ATOM 664 O O . MET A 1 78 ? -9.760 7.619 19.722 1.00 90.94 78 MET A O 1
ATOM 668 N N . ASN A 1 79 ? -9.258 8.700 17.820 1.00 89.94 79 ASN A N 1
ATOM 669 C CA . ASN A 1 79 ? -9.860 9.980 18.206 1.00 89.94 79 ASN A CA 1
ATOM 670 C C . ASN A 1 79 ? -11.364 9.860 18.488 1.00 89.94 79 ASN A C 1
ATOM 672 O O . ASN A 1 79 ? -11.879 10.509 19.398 1.00 89.94 79 ASN A O 1
ATOM 676 N N . GLN A 1 80 ? -12.065 9.007 17.739 1.00 90.19 80 GLN A N 1
ATOM 677 C CA . GLN A 1 80 ? -13.482 8.705 17.961 1.00 90.19 80 GLN A CA 1
ATOM 678 C C . GLN A 1 80 ? -13.722 7.731 19.126 1.00 90.19 80 GLN A C 1
ATOM 680 O O . GLN A 1 80 ? -14.873 7.467 19.474 1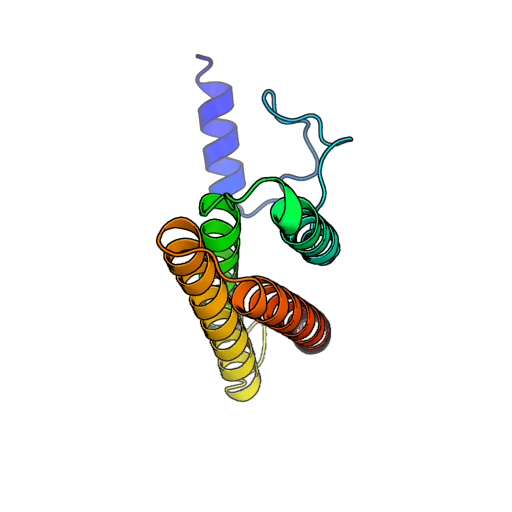.00 90.19 80 GLN A O 1
ATOM 685 N N . GLY A 1 81 ? -12.663 7.180 19.728 1.00 90.00 81 GLY A N 1
ATOM 686 C CA . GLY A 1 81 ? -12.755 6.178 20.789 1.00 90.00 81 GLY A CA 1
ATOM 687 C C . GLY A 1 81 ? -13.279 4.819 20.316 1.00 90.00 81 GLY A C 1
ATOM 688 O O . GLY A 1 81 ? -13.714 4.023 21.146 1.00 90.00 81 GLY A O 1
ATOM 689 N N . LEU A 1 82 ? -13.257 4.553 19.004 1.00 85.88 82 LEU A N 1
ATOM 690 C CA . LEU A 1 82 ? -13.667 3.269 18.423 1.00 85.88 82 LEU A CA 1
ATOM 691 C C . LEU A 1 82 ? -12.620 2.181 18.664 1.00 85.88 82 LEU A C 1
ATOM 693 O O . LEU A 1 82 ? -12.971 1.013 18.781 1.00 85.88 82 LEU A O 1
ATOM 697 N N . ILE A 1 83 ? -11.350 2.569 18.777 1.00 91.00 83 ILE A N 1
ATOM 698 C CA . ILE A 1 83 ? -10.271 1.714 19.269 1.00 91.00 83 ILE A CA 1
ATOM 699 C C . ILE A 1 83 ? -9.503 2.446 20.372 1.00 91.00 83 ILE A C 1
ATOM 701 O O . ILE A 1 83 ? -9.457 3.676 20.410 1.00 91.00 83 ILE A O 1
ATOM 705 N N . SER A 1 84 ? -8.889 1.690 21.284 1.00 91.56 84 SER A N 1
ATOM 706 C CA . SER A 1 84 ? -7.988 2.272 22.288 1.00 91.56 84 SER A CA 1
ATOM 707 C C . SER A 1 84 ? -6.747 2.866 21.620 1.00 91.56 84 SER A C 1
ATOM 709 O O . SER A 1 84 ? -6.304 2.356 20.591 1.00 91.56 84 SER A O 1
ATOM 711 N N . SER A 1 85 ? -6.166 3.901 22.235 1.00 92.06 85 SER A N 1
ATOM 712 C CA . SER A 1 85 ? -4.888 4.462 21.783 1.00 92.06 85 SER A CA 1
ATOM 713 C C . SER A 1 85 ? -3.824 3.367 21.692 1.00 92.06 85 SER A C 1
ATOM 715 O O . SER A 1 85 ? -3.646 2.584 22.631 1.00 92.06 85 SER A O 1
ATOM 717 N N . ASP A 1 86 ? -3.150 3.301 20.548 1.00 92.69 86 ASP A N 1
ATOM 718 C CA . ASP A 1 86 ? -2.137 2.296 20.252 1.00 92.69 86 ASP A CA 1
ATOM 719 C C . ASP A 1 86 ? -1.069 2.875 19.316 1.00 92.69 86 ASP A C 1
ATOM 721 O O . ASP A 1 86 ? -1.181 2.829 18.091 1.00 92.69 86 ASP A O 1
ATOM 725 N N . GLU A 1 87 ? -0.008 3.420 19.907 1.00 93.69 87 GLU A N 1
ATOM 726 C CA . GLU A 1 87 ? 1.116 4.002 19.165 1.00 93.69 87 GLU A CA 1
ATOM 727 C C . GLU A 1 87 ? 1.829 2.977 18.270 1.00 93.69 87 GLU A C 1
ATOM 729 O O . GLU A 1 87 ? 2.371 3.342 17.227 1.00 93.69 87 GLU A O 1
ATOM 734 N N . VAL A 1 88 ? 1.800 1.688 18.631 1.00 95.25 88 VAL A N 1
ATOM 735 C CA . VAL A 1 88 ? 2.395 0.625 17.809 1.00 95.25 88 VAL A CA 1
ATOM 736 C C . VAL A 1 88 ? 1.599 0.468 16.519 1.00 95.25 88 VAL A C 1
ATOM 738 O O . VAL A 1 88 ? 2.184 0.374 15.444 1.00 95.25 88 VAL A O 1
ATOM 741 N N . LEU A 1 89 ? 0.269 0.492 16.605 1.00 93.69 89 LEU A N 1
ATOM 742 C CA . LEU A 1 89 ? -0.595 0.391 15.432 1.00 93.69 89 LEU A CA 1
ATOM 743 C C . LEU A 1 89 ? -0.421 1.587 14.482 1.00 93.69 89 LEU A C 1
ATOM 745 O O . LEU A 1 89 ? -0.390 1.396 13.267 1.00 93.69 89 LEU A O 1
ATOM 749 N N . VAL A 1 90 ? -0.273 2.802 15.020 1.00 96.69 90 VAL A N 1
ATOM 750 C CA . VAL A 1 90 ? 0.031 3.998 14.212 1.00 96.69 90 VAL A CA 1
ATOM 751 C C . VAL A 1 90 ? 1.391 3.847 13.533 1.00 96.69 90 VAL A C 1
ATOM 753 O O . VAL A 1 90 ? 1.481 3.981 12.315 1.00 96.69 90 VAL A O 1
ATOM 756 N N . SER A 1 91 ? 2.424 3.467 14.288 1.00 97.75 91 SER A N 1
ATOM 757 C CA . SER A 1 91 ? 3.777 3.289 13.754 1.00 97.75 91 SER A CA 1
ATOM 758 C C . SER A 1 91 ? 3.849 2.218 12.656 1.00 97.75 91 SER A C 1
ATOM 760 O O . SER A 1 91 ? 4.532 2.404 11.649 1.00 97.75 91 SER A O 1
ATOM 762 N N . GLU A 1 92 ? 3.102 1.117 12.790 1.00 97.38 92 GLU A N 1
ATOM 763 C CA . GLU A 1 92 ? 2.993 0.090 11.744 1.00 97.38 92 GLU A CA 1
ATOM 764 C C . GLU A 1 92 ? 2.324 0.629 10.467 1.00 97.38 92 GLU A C 1
ATOM 766 O O . GLU A 1 92 ? 2.731 0.276 9.355 1.00 97.38 92 GLU A O 1
ATOM 771 N N . ALA A 1 93 ? 1.322 1.506 10.597 1.00 96.69 93 ALA A N 1
ATOM 772 C CA . ALA A 1 93 ? 0.703 2.164 9.449 1.00 96.69 93 ALA A CA 1
ATOM 773 C C . ALA A 1 93 ? 1.676 3.131 8.747 1.00 96.69 93 ALA A C 1
ATOM 775 O O . ALA A 1 93 ? 1.770 3.120 7.516 1.00 96.69 93 ALA A O 1
ATOM 776 N N . GLU A 1 94 ? 2.431 3.920 9.514 1.00 98.38 94 GLU A N 1
ATOM 777 C CA . GLU A 1 94 ? 3.455 4.841 8.998 1.00 98.38 94 GLU A CA 1
ATOM 778 C C . GLU A 1 94 ? 4.601 4.094 8.301 1.00 98.38 94 GLU A C 1
ATOM 780 O O . GLU A 1 94 ? 5.116 4.533 7.270 1.00 98.38 94 GLU A O 1
ATOM 785 N N . GLU A 1 95 ? 4.995 2.926 8.815 1.00 98.31 95 GLU A N 1
ATOM 786 C CA . GLU A 1 95 ? 6.008 2.085 8.175 1.00 98.31 95 GLU A CA 1
ATOM 787 C C . GLU A 1 95 ? 5.548 1.621 6.784 1.00 98.31 95 GLU A C 1
ATOM 789 O O . GLU A 1 95 ? 6.305 1.702 5.811 1.00 98.31 95 GLU A O 1
ATOM 794 N N . MET A 1 96 ? 4.288 1.193 6.655 1.00 98.38 96 MET A N 1
ATOM 795 C CA . MET A 1 96 ? 3.709 0.838 5.357 1.00 98.38 96 MET A CA 1
ATOM 796 C C . MET A 1 96 ? 3.649 2.033 4.399 1.00 98.38 96 MET A C 1
ATOM 798 O O . MET A 1 96 ? 3.937 1.874 3.209 1.00 98.38 96 MET A O 1
ATOM 802 N N . GLU A 1 97 ? 3.299 3.225 4.894 1.00 98.62 97 GLU A N 1
ATOM 803 C CA . GLU A 1 97 ? 3.351 4.460 4.105 1.00 98.62 97 GLU A CA 1
ATOM 804 C C . GLU A 1 97 ? 4.768 4.706 3.579 1.00 98.62 97 GLU A C 1
ATOM 806 O O . GLU A 1 97 ? 4.960 4.888 2.374 1.00 98.62 97 GLU A O 1
ATOM 811 N N . LYS A 1 98 ? 5.776 4.609 4.443 1.00 98.56 98 LYS A N 1
ATOM 812 C CA . LYS A 1 98 ? 7.178 4.796 4.066 1.00 98.56 98 LYS A CA 1
ATOM 813 C C . LYS A 1 98 ? 7.641 3.801 2.999 1.00 98.56 98 LYS A C 1
ATOM 815 O O . LYS A 1 98 ? 8.291 4.202 2.034 1.00 98.56 98 LYS A O 1
ATOM 820 N N . ILE A 1 99 ? 7.299 2.517 3.125 1.00 98.50 99 ILE A N 1
ATOM 821 C CA . ILE A 1 99 ? 7.655 1.504 2.114 1.00 98.50 99 ILE A CA 1
ATOM 822 C C . ILE A 1 99 ? 6.978 1.819 0.773 1.00 98.50 99 ILE A C 1
ATOM 824 O O . ILE A 1 99 ? 7.604 1.717 -0.285 1.00 98.50 99 ILE A O 1
ATOM 828 N N . SER A 1 100 ? 5.714 2.249 0.794 1.00 98.31 100 SER A N 1
ATOM 829 C CA . SER A 1 100 ? 5.003 2.635 -0.429 1.00 98.31 100 SER A CA 1
ATOM 830 C C . SER A 1 100 ? 5.586 3.894 -1.091 1.00 98.31 100 SER A C 1
ATOM 832 O O . SER A 1 100 ? 5.654 3.961 -2.322 1.00 98.31 100 SER A O 1
ATOM 834 N N . ASP A 1 101 ? 6.092 4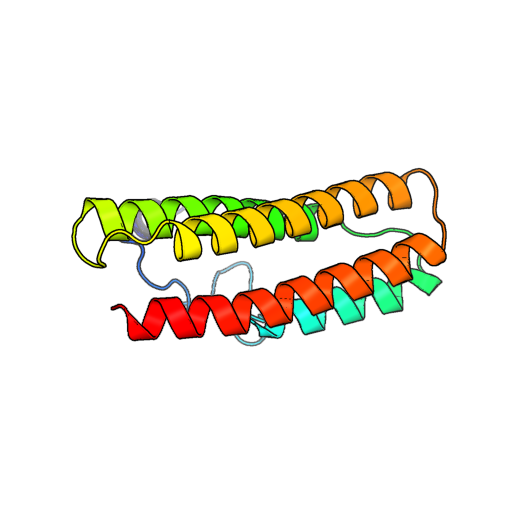.846 -0.298 1.00 98.56 101 ASP A N 1
ATOM 835 C CA . ASP A 1 101 ? 6.820 6.021 -0.786 1.00 98.56 101 ASP A CA 1
ATOM 836 C C . ASP A 1 101 ? 8.124 5.618 -1.496 1.00 98.56 101 ASP A C 1
ATOM 838 O O . ASP A 1 101 ? 8.391 6.031 -2.630 1.00 98.56 101 ASP A O 1
ATOM 842 N N . ILE A 1 102 ? 8.894 4.715 -0.879 1.00 98.31 102 ILE A N 1
ATOM 843 C CA . ILE A 1 102 ? 10.100 4.135 -1.484 1.00 98.31 102 ILE A CA 1
ATOM 844 C C . ILE A 1 102 ? 9.755 3.491 -2.832 1.00 98.31 102 ILE A C 1
ATOM 846 O O . ILE A 1 102 ? 10.405 3.793 -3.835 1.00 98.31 102 ILE A O 1
ATOM 850 N N . CYS A 1 103 ? 8.694 2.679 -2.897 1.00 97.94 103 CYS A N 1
ATOM 851 C CA . CYS A 1 103 ? 8.265 2.034 -4.140 1.00 97.94 103 CYS A CA 1
ATOM 852 C C . CYS A 1 103 ? 7.971 3.048 -5.258 1.00 97.94 103 CYS A C 1
ATOM 854 O O . CYS A 1 103 ? 8.468 2.887 -6.376 1.00 97.94 103 CYS A O 1
ATOM 856 N N . ARG A 1 104 ? 7.203 4.117 -4.984 1.00 97.50 104 ARG A N 1
ATOM 857 C CA . A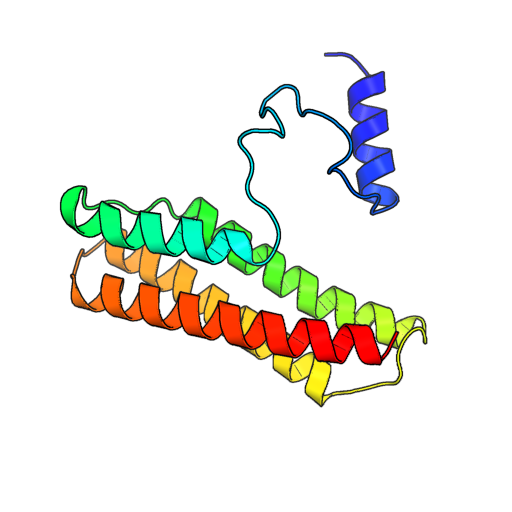RG A 1 104 ? 6.896 5.126 -6.020 1.00 97.50 104 ARG A CA 1
ATOM 858 C C . ARG A 1 104 ? 8.145 5.880 -6.484 1.00 97.50 104 ARG A C 1
ATOM 860 O O . ARG A 1 104 ? 8.268 6.171 -7.673 1.00 97.50 104 ARG A O 1
ATOM 867 N N . MET A 1 105 ? 9.089 6.161 -5.585 1.00 97.69 105 MET A N 1
ATOM 868 C CA . MET A 1 105 ? 10.343 6.837 -5.932 1.00 97.69 105 MET A CA 1
ATOM 869 C C . MET A 1 105 ? 11.262 5.937 -6.761 1.00 97.69 105 MET A C 1
ATOM 871 O O . MET A 1 105 ? 11.892 6.399 -7.715 1.00 97.69 105 MET A O 1
ATOM 875 N N . MET A 1 106 ? 11.302 4.639 -6.454 1.00 96.06 106 MET A N 1
ATOM 876 C CA . MET A 1 106 ? 12.035 3.659 -7.252 1.00 96.06 106 MET A CA 1
ATOM 877 C C . MET A 1 106 ? 11.506 3.576 -8.680 1.00 96.06 106 MET A C 1
ATOM 879 O O . MET A 1 106 ? 12.308 3.520 -9.607 1.00 96.06 106 MET A O 1
ATOM 883 N N . VAL A 1 107 ? 10.186 3.629 -8.866 1.00 95.44 107 VAL A N 1
ATOM 884 C CA . VAL A 1 107 ? 9.569 3.628 -10.199 1.00 95.44 107 VAL A CA 1
ATOM 885 C C . VAL A 1 107 ? 9.968 4.863 -11.002 1.00 95.44 107 VAL A C 1
ATOM 887 O O . VAL A 1 107 ? 10.388 4.724 -12.148 1.00 95.44 107 VAL A O 1
ATOM 890 N N . LEU A 1 108 ? 9.937 6.059 -10.401 1.00 94.81 108 LEU A N 1
ATOM 891 C CA . LEU A 1 108 ? 10.433 7.272 -11.067 1.00 94.81 108 LEU A CA 1
ATOM 892 C C . LEU A 1 108 ? 11.898 7.128 -11.480 1.00 94.81 108 LEU A C 1
ATOM 894 O O . LEU A 1 108 ? 12.264 7.440 -12.611 1.00 94.81 108 LEU A O 1
ATOM 898 N N . LYS A 1 109 ? 12.740 6.630 -10.570 1.00 94.56 109 LYS A N 1
ATOM 899 C CA . LYS A 1 109 ? 14.165 6.435 -10.837 1.00 94.56 109 LYS A CA 1
ATOM 900 C C . LYS A 1 109 ? 14.398 5.385 -11.931 1.00 94.56 109 LYS A C 1
ATOM 902 O O . LYS A 1 109 ? 15.275 5.598 -12.761 1.00 94.56 109 LYS A O 1
ATOM 907 N N . TYR A 1 110 ? 13.621 4.300 -11.957 1.00 93.94 110 TYR A N 1
ATOM 908 C CA . TYR A 1 110 ? 13.705 3.257 -12.982 1.00 93.94 110 TYR A CA 1
ATOM 909 C C . TYR A 1 110 ? 13.322 3.809 -14.358 1.00 93.94 110 TYR A C 1
ATOM 911 O O . TYR A 1 110 ? 14.067 3.618 -15.309 1.00 93.94 110 TYR A O 1
ATOM 919 N N . ASN A 1 111 ? 12.231 4.575 -14.452 1.00 92.38 111 ASN A N 1
ATOM 920 C CA . ASN A 1 111 ? 11.791 5.176 -15.717 1.00 92.38 111 ASN A CA 1
ATOM 921 C C . ASN A 1 111 ? 12.797 6.192 -16.291 1.00 92.38 111 ASN A C 1
ATOM 923 O O . ASN A 1 111 ? 12.784 6.459 -17.488 1.00 92.38 111 ASN A O 1
ATOM 927 N N . ILE A 1 112 ? 13.665 6.772 -15.452 1.00 93.00 112 ILE A N 1
ATOM 928 C CA . ILE A 1 112 ? 14.753 7.665 -15.884 1.00 93.00 112 ILE A CA 1
ATOM 929 C C . ILE A 1 112 ? 16.012 6.870 -16.254 1.00 93.00 112 ILE A C 1
ATOM 931 O O . ILE A 1 112 ? 16.670 7.175 -17.247 1.00 93.00 112 ILE A O 1
ATOM 935 N N . LEU A 1 113 ? 16.383 5.888 -15.430 1.00 92.00 113 LEU A N 1
ATOM 936 C CA . LEU A 1 113 ? 17.581 5.071 -15.599 1.00 92.00 113 LEU A CA 1
ATOM 937 C C . LEU A 1 113 ? 17.263 3.604 -15.263 1.00 92.00 113 LEU A C 1
ATOM 939 O O . LEU A 1 113 ? 17.449 3.194 -14.107 1.00 92.00 113 LEU A O 1
ATOM 943 N N . PRO A 1 114 ? 16.810 2.817 -16.257 1.00 90.62 114 PRO A N 1
ATOM 944 C CA . PRO A 1 114 ? 16.402 1.435 -16.047 1.00 90.62 114 PRO A CA 1
ATOM 945 C C . PRO A 1 114 ? 17.566 0.572 -15.568 1.00 90.62 114 PRO A C 1
ATOM 947 O O . PRO A 1 114 ? 18.649 0.581 -16.159 1.00 90.62 114 PRO A O 1
ATOM 950 N N . ARG A 1 115 ? 17.344 -0.180 -14.488 1.00 90.12 115 ARG A N 1
ATOM 951 C CA . ARG A 1 115 ? 18.258 -1.222 -14.013 1.00 90.12 115 ARG A CA 1
ATOM 952 C C . ARG A 1 115 ? 17.468 -2.392 -13.434 1.00 90.12 115 ARG A C 1
ATOM 954 O O . ARG A 1 115 ? 16.517 -2.180 -12.681 1.00 90.12 115 ARG A O 1
ATOM 961 N N . ASP A 1 116 ? 17.877 -3.611 -13.767 1.00 88.69 116 ASP A N 1
ATOM 962 C CA . ASP A 1 116 ? 17.160 -4.830 -13.373 1.00 88.69 116 ASP A CA 1
ATOM 963 C C . ASP A 1 116 ? 17.165 -5.062 -11.857 1.00 88.69 116 ASP A C 1
ATOM 965 O O . ASP A 1 116 ? 16.168 -5.524 -11.300 1.00 88.69 116 ASP A O 1
ATOM 969 N N . ASP A 1 117 ? 18.246 -4.669 -11.175 1.00 92.19 117 ASP A N 1
ATOM 970 C CA . ASP A 1 117 ? 18.372 -4.738 -9.714 1.00 92.19 117 ASP A CA 1
ATOM 971 C C . ASP A 1 117 ? 17.268 -3.939 -9.001 1.00 92.19 117 ASP A C 1
ATOM 973 O O . ASP A 1 117 ? 16.746 -4.369 -7.970 1.00 92.19 117 ASP A O 1
ATOM 977 N N . MET A 1 118 ? 16.849 -2.813 -9.589 1.00 93.50 118 MET A N 1
ATOM 978 C CA . MET A 1 118 ? 15.764 -1.987 -9.066 1.00 93.50 118 MET A CA 1
ATOM 979 C C . MET A 1 118 ? 14.402 -2.665 -9.181 1.00 93.50 118 MET A C 1
ATOM 981 O O . MET A 1 118 ? 13.562 -2.469 -8.307 1.00 93.50 118 MET A O 1
ATOM 985 N N . LEU A 1 119 ? 14.162 -3.448 -10.238 1.00 93.38 119 LEU A N 1
ATOM 986 C CA . LEU A 1 119 ? 12.907 -4.190 -10.387 1.00 93.38 119 LEU A CA 1
ATOM 987 C C . LEU A 1 119 ? 12.814 -5.320 -9.361 1.00 93.38 119 LEU A C 1
ATOM 989 O O . LEU A 1 119 ? 11.744 -5.559 -8.805 1.00 93.38 119 LEU A O 1
ATOM 993 N N . GLU A 1 120 ? 13.932 -5.985 -9.069 1.00 94.06 120 GLU A N 1
ATOM 994 C CA . GLU A 1 120 ? 13.994 -7.010 -8.024 1.00 94.06 120 GLU A CA 1
ATOM 995 C C . GLU A 1 120 ? 13.796 -6.416 -6.629 1.00 94.06 120 GLU A C 1
ATOM 997 O O . GLU A 1 120 ? 13.095 -6.991 -5.799 1.00 94.06 120 GLU A O 1
ATOM 1002 N N . GLU A 1 121 ? 14.391 -5.255 -6.361 1.00 95.75 121 GLU A N 1
ATOM 1003 C CA . GLU A 1 121 ? 14.175 -4.525 -5.114 1.00 95.75 121 GLU A CA 1
ATOM 1004 C C . GLU A 1 121 ? 12.725 -4.035 -4.984 1.00 95.75 121 GLU A C 1
ATOM 1006 O O . GLU A 1 121 ? 12.123 -4.183 -3.922 1.00 95.75 121 GLU A O 1
ATOM 1011 N N . LEU A 1 122 ? 12.125 -3.543 -6.072 1.00 96.69 122 LEU A N 1
ATOM 1012 C CA . LEU A 1 122 ? 10.727 -3.117 -6.094 1.00 96.69 122 LEU A CA 1
ATOM 1013 C C . LEU A 1 122 ? 9.780 -4.292 -5.821 1.00 96.69 122 LEU A C 1
ATOM 1015 O O . LEU A 1 122 ? 8.836 -4.150 -5.047 1.00 96.69 122 LEU A O 1
ATOM 1019 N N . GLU A 1 123 ? 10.043 -5.462 -6.411 1.00 96.44 123 GLU A N 1
ATOM 1020 C CA . GLU A 1 123 ? 9.288 -6.686 -6.123 1.00 96.44 123 GLU A CA 1
ATOM 1021 C C . GLU A 1 123 ? 9.388 -7.078 -4.641 1.00 96.44 123 GLU A C 1
ATOM 1023 O O . GLU A 1 123 ? 8.363 -7.375 -4.025 1.00 96.44 123 GLU A O 1
ATOM 1028 N N . ARG A 1 124 ? 10.592 -7.043 -4.052 1.00 97.69 124 ARG A N 1
ATOM 1029 C CA . ARG A 1 124 ? 10.785 -7.344 -2.622 1.00 97.69 124 ARG A CA 1
ATOM 1030 C C . ARG A 1 124 ? 10.006 -6.384 -1.727 1.00 97.69 124 ARG A C 1
ATOM 1032 O O . ARG A 1 124 ? 9.305 -6.846 -0.832 1.00 97.69 124 ARG A O 1
ATOM 1039 N N . ASN A 1 125 ? 10.063 -5.084 -2.009 1.00 98.12 125 ASN A N 1
ATOM 1040 C CA . ASN A 1 125 ? 9.337 -4.076 -1.235 1.00 98.12 125 ASN A CA 1
ATOM 1041 C C . ASN A 1 125 ? 7.813 -4.261 -1.334 1.00 98.12 125 ASN A C 1
ATOM 1043 O O . ASN A 1 125 ? 7.106 -4.100 -0.342 1.00 98.12 125 ASN A O 1
ATOM 1047 N N . LEU A 1 126 ? 7.286 -4.646 -2.505 1.00 98.00 126 LEU A N 1
ATOM 1048 C CA . LEU A 1 126 ? 5.859 -4.954 -2.668 1.00 98.00 126 LEU A CA 1
ATOM 1049 C C . LEU A 1 126 ? 5.432 -6.203 -1.884 1.00 98.00 126 LEU A C 1
ATOM 1051 O O . LEU A 1 126 ? 4.337 -6.214 -1.323 1.00 98.00 126 LEU A O 1
ATOM 1055 N N . LEU A 1 127 ? 6.268 -7.245 -1.848 1.00 98.06 127 LEU A N 1
ATOM 1056 C CA . LEU A 1 127 ? 6.012 -8.451 -1.054 1.00 98.06 127 LEU A CA 1
ATOM 1057 C C . LEU A 1 127 ? 6.024 -8.141 0.446 1.00 98.06 127 LEU A C 1
ATOM 1059 O O . LEU A 1 127 ? 5.093 -8.515 1.154 1.00 98.06 127 LEU A O 1
ATOM 1063 N N . GLU A 1 128 ? 7.023 -7.392 0.912 1.00 97.88 128 GLU A N 1
ATOM 1064 C CA . GLU A 1 128 ? 7.106 -6.956 2.306 1.00 97.88 128 GLU A CA 1
ATOM 1065 C C . GLU A 1 128 ? 5.888 -6.114 2.707 1.00 97.88 128 GLU A C 1
ATOM 1067 O O . GLU A 1 128 ? 5.259 -6.369 3.735 1.00 97.88 128 GLU A O 1
ATOM 1072 N N . LEU A 1 129 ? 5.514 -5.138 1.875 1.00 98.06 129 LEU A N 1
ATOM 1073 C CA . LEU A 1 129 ? 4.360 -4.279 2.124 1.00 98.06 129 LEU A CA 1
ATOM 1074 C C . LEU A 1 129 ? 3.051 -5.078 2.182 1.00 98.06 129 LEU A C 1
ATOM 1076 O O . LEU A 1 129 ? 2.200 -4.804 3.030 1.00 98.06 129 LEU A O 1
ATOM 1080 N N . LYS A 1 130 ? 2.902 -6.085 1.313 1.00 97.38 130 LYS A N 1
ATOM 1081 C CA . LYS A 1 130 ? 1.759 -7.004 1.321 1.00 97.38 130 LYS A CA 1
ATOM 1082 C C . LYS A 1 130 ? 1.661 -7.755 2.649 1.00 97.38 130 LYS A C 1
ATOM 1084 O O . LYS A 1 130 ? 0.589 -7.776 3.254 1.00 97.38 130 LYS A O 1
ATOM 1089 N N . ASP A 1 131 ? 2.759 -8.355 3.102 1.00 97.44 131 ASP A N 1
ATOM 1090 C CA . ASP A 1 131 ? 2.785 -9.153 4.331 1.00 97.44 131 ASP A CA 1
ATOM 1091 C C . ASP A 1 131 ? 2.526 -8.283 5.568 1.00 97.44 131 ASP A C 1
ATOM 1093 O O . ASP A 1 131 ? 1.704 -8.639 6.419 1.00 97.44 131 ASP A O 1
ATOM 1097 N N . LYS A 1 132 ? 3.146 -7.097 5.629 1.00 97.19 132 LYS A N 1
ATOM 1098 C CA . LYS A 1 132 ? 2.897 -6.109 6.687 1.00 97.19 132 LYS A CA 1
ATOM 1099 C C . LYS A 1 132 ? 1.435 -5.678 6.730 1.00 97.19 132 LYS A C 1
ATOM 1101 O O . LYS A 1 132 ? 0.854 -5.651 7.811 1.00 97.19 132 LYS A O 1
ATOM 1106 N N . GLU A 1 133 ? 0.811 -5.410 5.582 1.00 96.25 133 GLU A N 1
ATOM 1107 C CA . GLU A 1 133 ? -0.598 -5.007 5.546 1.00 96.25 133 GLU A CA 1
ATOM 1108 C C . GLU A 1 133 ? -1.540 -6.112 6.024 1.00 96.25 133 GLU A C 1
ATOM 1110 O O . GLU A 1 133 ? -2.485 -5.824 6.754 1.00 96.25 133 GLU A O 1
ATOM 1115 N N . ILE A 1 134 ? -1.288 -7.374 5.665 1.00 93.25 134 ILE A N 1
ATOM 1116 C CA . ILE A 1 134 ? -2.094 -8.502 6.157 1.00 93.25 134 ILE A CA 1
ATOM 1117 C C . ILE A 1 134 ? -2.042 -8.567 7.688 1.00 93.25 134 ILE A C 1
ATOM 1119 O O . ILE A 1 134 ? -3.081 -8.695 8.344 1.00 93.25 134 ILE A O 1
ATOM 1123 N N . ILE A 1 135 ? -0.840 -8.465 8.260 1.00 95.44 135 ILE A N 1
ATOM 1124 C CA . ILE A 1 135 ? -0.628 -8.512 9.711 1.00 95.44 135 ILE A CA 1
ATOM 1125 C C . ILE A 1 135 ? -1.307 -7.317 10.385 1.00 95.44 135 ILE A C 1
ATOM 1127 O O . ILE A 1 135 ? -2.076 -7.497 11.330 1.00 95.44 135 ILE A O 1
ATOM 1131 N N . PHE A 1 136 ? -1.064 -6.112 9.873 1.00 94.75 136 PHE A N 1
ATOM 1132 C CA . PHE A 1 136 ? -1.630 -4.871 10.388 1.00 94.75 136 PHE A CA 1
ATOM 1133 C C . PHE A 1 136 ? -3.165 -4.890 10.373 1.00 94.75 136 PHE A C 1
ATOM 1135 O O . PHE A 1 136 ? -3.795 -4.639 11.398 1.00 94.75 136 PHE A O 1
ATOM 1142 N N . LEU A 1 137 ? -3.788 -5.250 9.244 1.00 89.56 137 LEU A N 1
ATOM 1143 C CA . LEU A 1 137 ? -5.250 -5.283 9.131 1.00 89.56 137 LEU A CA 1
ATOM 1144 C C . LEU A 1 137 ? -5.870 -6.344 10.046 1.00 89.56 137 LEU A C 1
ATOM 1146 O O . LEU A 1 137 ? -6.969 -6.139 10.556 1.00 89.56 137 LEU A O 1
ATOM 1150 N N . THR A 1 138 ? -5.166 -7.454 10.286 1.00 89.81 138 THR A N 1
ATOM 1151 C CA . THR A 1 138 ? -5.597 -8.473 11.253 1.00 89.81 138 THR A CA 1
ATOM 1152 C C . THR A 1 138 ? -5.609 -7.901 12.672 1.00 89.81 138 THR A C 1
ATOM 1154 O O . THR A 1 138 ? -6.615 -8.026 13.364 1.00 89.81 138 THR A O 1
ATOM 1157 N N . LYS A 1 139 ? -4.542 -7.198 13.079 1.00 90.44 139 LYS A N 1
ATOM 1158 C CA . LYS A 1 139 ? -4.463 -6.532 14.390 1.00 90.44 139 LYS A CA 1
ATOM 1159 C C . LYS A 1 139 ? -5.515 -5.438 14.557 1.00 90.44 139 LYS A C 1
ATOM 1161 O O . LYS A 1 139 ? -6.140 -5.362 15.608 1.00 90.44 139 LYS A O 1
ATOM 1166 N N . LEU A 1 140 ? -5.705 -4.597 13.537 1.00 86.50 140 LEU A N 1
ATOM 1167 C CA . LEU A 1 140 ? -6.700 -3.524 13.558 1.00 86.50 140 LEU A CA 1
ATOM 1168 C C . LEU A 1 140 ? -8.117 -4.094 13.688 1.00 86.50 140 LEU A C 1
ATOM 1170 O O . LEU A 1 140 ? -8.896 -3.596 14.493 1.00 86.50 140 LEU A O 1
ATOM 1174 N N . ARG A 1 141 ? -8.438 -5.163 12.947 1.00 85.81 141 ARG A N 1
ATOM 1175 C CA . ARG A 1 141 ? -9.728 -5.857 13.058 1.00 85.81 141 ARG A CA 1
ATOM 1176 C C . ARG A 1 141 ? -9.978 -6.363 14.476 1.00 85.81 141 ARG A C 1
ATOM 1178 O O . ARG A 1 141 ? -11.082 -6.205 14.966 1.00 85.81 141 ARG A O 1
ATOM 1185 N N . ASP A 1 142 ? -8.979 -6.961 15.119 1.00 86.25 142 ASP A N 1
ATOM 1186 C CA . ASP A 1 142 ? -9.134 -7.544 16.459 1.00 86.25 142 ASP A CA 1
ATOM 1187 C C . ASP A 1 142 ? -9.283 -6.481 17.570 1.00 86.25 142 ASP A C 1
ATOM 1189 O O . ASP A 1 142 ? -9.550 -6.825 18.722 1.00 86.25 142 ASP A O 1
ATOM 1193 N N . LYS A 1 143 ? -9.103 -5.195 17.235 1.00 80.88 143 LYS A N 1
ATOM 1194 C CA . LYS A 1 143 ? -9.285 -4.042 18.132 1.00 80.88 143 LYS A CA 1
ATOM 1195 C C . LYS A 1 143 ? -10.625 -3.322 17.961 1.00 80.88 143 LYS A C 1
ATOM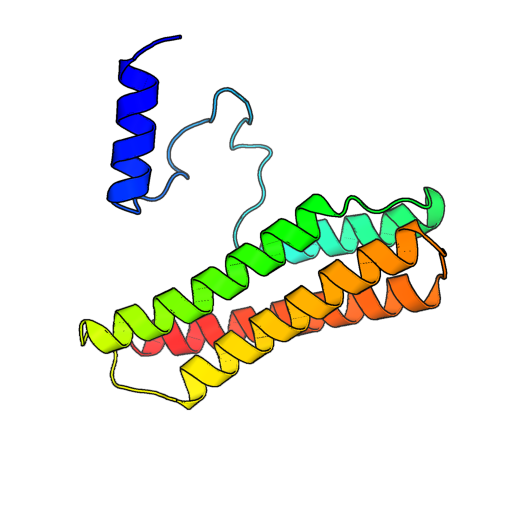 1197 O O . LYS A 1 143 ? -10.945 -2.509 18.826 1.00 80.88 143 LYS A O 1
ATOM 1202 N N . LEU A 1 144 ? -11.340 -3.582 16.865 1.00 75.25 144 LEU A N 1
ATOM 1203 C CA . LEU A 1 144 ? -12.683 -3.065 16.574 1.00 75.25 144 LEU A CA 1
ATOM 1204 C C . LEU A 1 144 ? -13.753 -3.960 17.211 1.00 75.25 144 LEU A C 1
ATOM 1206 O O . LEU A 1 144 ? -14.782 -3.402 17.648 1.00 75.25 144 LEU A O 1
#

Secondary structure (DSSP, 8-state):
--HHHHHHHHHHHHTT--GGGS-BTTB-GGG---TTHHHHHHHHHHHHHHHH----HHHHHHHHHHHHHHHHHHHHHHHTTSS---HHHHHHHHHHHHHHHHHHHHHHHHHHS--HHHHHHHHHHHHHHHHHHHHHHHHHHTT-